Protein AF-A0A818J4E3-F1 (afdb_monomer)

Secondary structure (DSSP, 8-state):
-HHHHHHHHHHHH-----HHHHHHHHHHTT-EEEPPEEEE---HHHHHHHHHHHHHTTT--GGG----------SS--PPPEEES-GGG-EEEE-TT------

Structure (mmCIF, N/CA/C/O backbone):
data_AF-A0A818J4E3-F1
#
_entry.id   AF-A0A818J4E3-F1
#
loop_
_atom_site.group_PDB
_atom_site.id
_atom_site.type_symbol
_atom_site.label_atom_id
_atom_site.label_alt_id
_atom_site.label_comp_id
_atom_site.label_asym_id
_atom_site.label_entity_id
_atom_site.label_seq_id
_atom_site.pdbx_PDB_ins_code
_atom_site.Cartn_x
_atom_site.Cartn_y
_atom_site.Cartn_z
_atom_site.occupancy
_atom_site.B_iso_or_equiv
_atom_site.auth_seq_id
_atom_site.auth_comp_id
_atom_site.auth_asym_id
_atom_site.auth_atom_id
_atom_site.pdbx_PDB_model_num
ATOM 1 N N . MET A 1 1 ? -11.595 4.994 16.773 1.00 73.06 1 MET A N 1
ATOM 2 C CA . MET A 1 1 ? -12.644 5.181 15.743 1.00 73.06 1 MET A CA 1
ATOM 3 C C . MET A 1 1 ? -14.072 4.817 16.176 1.00 73.06 1 MET A C 1
ATOM 5 O O . MET A 1 1 ? -14.871 5.726 16.308 1.00 73.06 1 MET A O 1
ATOM 9 N N . THR A 1 2 ? -14.473 3.558 16.424 1.00 82.44 2 THR A N 1
ATOM 10 C CA . THR A 1 2 ? -15.863 3.289 16.903 1.00 82.44 2 THR A CA 1
ATOM 11 C C . THR A 1 2 ? -16.084 3.638 18.378 1.00 82.44 2 THR A C 1
ATOM 13 O O . THR A 1 2 ? -17.220 3.887 18.761 1.00 82.44 2 THR A O 1
ATOM 16 N N . LYS A 1 3 ? -15.014 3.654 19.192 1.00 83.88 3 LYS A N 1
ATOM 17 C CA . LYS A 1 3 ? -15.030 4.224 20.554 1.00 83.88 3 LYS A CA 1
ATOM 18 C C . LYS A 1 3 ? -15.201 5.744 20.493 1.00 83.88 3 LYS A C 1
ATOM 20 O O . LYS A 1 3 ? -16.212 6.236 20.958 1.00 83.88 3 LYS A O 1
ATOM 25 N N . GLU A 1 4 ? -14.328 6.429 19.754 1.00 85.44 4 GLU A N 1
ATOM 26 C CA . GLU A 1 4 ? -14.470 7.868 19.461 1.00 85.44 4 GLU A CA 1
ATOM 27 C C . GLU A 1 4 ? -15.861 8.249 18.926 1.00 85.44 4 GLU A C 1
ATOM 29 O O . GLU A 1 4 ? -16.408 9.276 19.301 1.00 85.44 4 GLU A O 1
ATOM 34 N N . LEU A 1 5 ? -16.466 7.442 18.045 1.00 86.06 5 LEU A N 1
ATOM 35 C CA . LEU A 1 5 ? -17.814 7.727 17.545 1.00 86.06 5 LEU A CA 1
ATOM 36 C C . LEU A 1 5 ? -18.884 7.571 18.639 1.00 86.06 5 LEU A C 1
ATOM 38 O O . LEU A 1 5 ? -19.831 8.349 18.670 1.00 86.06 5 LEU A O 1
ATOM 42 N N . ALA A 1 6 ? -18.734 6.595 19.536 1.00 87.44 6 ALA A N 1
ATOM 43 C CA . ALA A 1 6 ? -19.604 6.454 20.701 1.00 87.44 6 ALA A CA 1
ATOM 44 C C . ALA A 1 6 ? -19.444 7.634 21.678 1.00 87.44 6 ALA A C 1
ATOM 46 O O . ALA A 1 6 ? -20.442 8.185 22.132 1.00 87.44 6 ALA A O 1
ATOM 47 N N . GLU A 1 7 ? -18.209 8.072 21.928 1.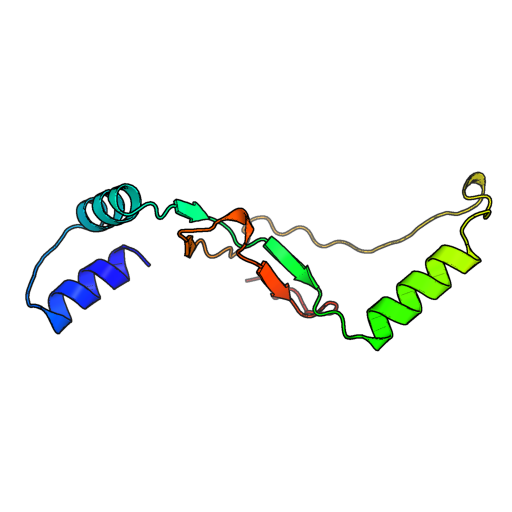00 89.19 7 GLU A N 1
ATOM 48 C CA . GLU A 1 7 ? -17.900 9.252 22.747 1.00 89.19 7 GLU A CA 1
ATOM 49 C C . GLU A 1 7 ? -18.484 10.531 22.135 1.00 89.19 7 GLU A C 1
ATOM 51 O O . GLU A 1 7 ? -19.132 11.307 22.832 1.00 89.19 7 GLU A O 1
ATOM 56 N N . LYS A 1 8 ? 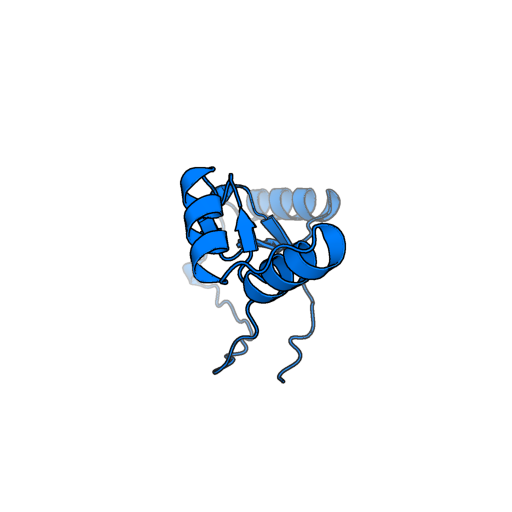-18.360 10.720 20.815 1.00 89.50 8 LYS A N 1
ATOM 57 C CA . LYS A 1 8 ? -18.985 11.850 20.108 1.00 89.50 8 LYS A CA 1
ATOM 58 C C . LYS A 1 8 ? -20.508 11.840 20.219 1.00 89.50 8 LYS A C 1
ATOM 60 O O . LYS A 1 8 ? -21.111 12.898 20.372 1.00 89.50 8 LYS A O 1
ATOM 65 N N . LEU A 1 9 ? -21.143 10.668 20.153 1.00 89.12 9 LEU A N 1
ATOM 66 C CA . LEU A 1 9 ? -22.594 10.542 20.335 1.00 89.12 9 LEU A CA 1
ATOM 67 C C . LEU A 1 9 ? -23.028 10.888 21.764 1.00 89.12 9 LEU A C 1
ATOM 69 O O . LEU A 1 9 ? -24.086 11.493 21.941 1.00 89.12 9 LEU A O 1
ATOM 73 N N . LEU A 1 10 ? -22.205 10.559 22.760 1.00 89.38 10 LEU A N 1
ATOM 74 C CA . LEU A 1 10 ? -22.430 10.970 24.140 1.00 89.38 10 LEU A CA 1
ATOM 75 C C . LEU A 1 10 ? -22.287 12.490 24.294 1.00 89.38 10 LEU A C 1
ATOM 77 O O . LEU A 1 10 ? -23.193 13.124 24.817 1.00 89.38 10 LEU A O 1
ATOM 81 N N . GLN A 1 11 ? -21.207 13.080 23.778 1.00 89.69 11 GLN A N 1
ATOM 82 C CA . GLN A 1 11 ? -20.949 14.521 23.892 1.00 89.69 11 GLN A CA 1
ATOM 83 C C . GLN A 1 11 ? -21.985 15.379 23.155 1.00 89.69 11 GLN A C 1
ATOM 85 O O . GLN A 1 11 ? -22.431 16.389 23.682 1.00 89.69 11 GLN A O 1
ATOM 90 N N . GLN A 1 12 ? -22.382 14.993 21.939 1.00 91.56 12 GLN A N 1
ATOM 91 C CA . GLN A 1 12 ? -23.264 15.818 21.103 1.00 91.56 12 GLN A CA 1
ATOM 92 C C . GLN A 1 12 ? -24.753 15.556 21.322 1.00 91.56 12 GLN A C 1
ATOM 94 O O . GLN A 1 12 ? -25.575 16.420 21.033 1.00 91.56 12 GLN A O 1
ATOM 99 N N . ARG A 1 13 ? -25.128 14.341 21.738 1.00 88.62 13 ARG A N 1
ATOM 100 C CA . ARG A 1 13 ? -26.538 13.928 21.843 1.00 88.62 13 ARG A CA 1
ATOM 101 C C . ARG A 1 13 ? -26.917 13.388 23.220 1.00 88.62 13 ARG A C 1
ATOM 103 O O . ARG A 1 13 ? -28.034 12.901 23.367 1.00 88.62 13 ARG A O 1
ATOM 110 N N . GLY A 1 14 ? -26.002 13.402 24.191 1.00 87.94 14 GLY A N 1
ATOM 111 C CA . GLY A 1 14 ? -26.233 12.892 25.546 1.00 87.94 14 GLY A CA 1
ATOM 112 C C . GLY A 1 14 ? -26.494 11.385 25.617 1.00 87.94 14 GLY A C 1
ATOM 113 O O . GLY A 1 14 ? -26.936 10.885 26.646 1.00 87.94 14 GLY A O 1
ATOM 114 N N . ARG A 1 15 ? -26.273 10.632 24.529 1.00 86.12 15 ARG A N 1
ATOM 115 C CA . ARG A 1 15 ? -26.613 9.204 24.471 1.00 86.12 15 ARG A CA 1
ATOM 116 C C . ARG A 1 15 ? -25.396 8.344 24.743 1.00 86.12 15 ARG A C 1
ATOM 118 O O . ARG A 1 15 ? -24.483 8.270 23.923 1.00 86.12 15 ARG A O 1
ATOM 125 N N . HIS A 1 16 ? -25.446 7.610 25.845 1.00 89.50 16 HIS A N 1
ATOM 126 C CA . HIS A 1 16 ? -24.461 6.584 26.139 1.00 89.50 16 HIS A CA 1
ATOM 127 C C . HIS A 1 16 ? -24.738 5.331 25.297 1.00 89.50 16 HIS A C 1
ATOM 129 O O . HIS A 1 16 ? -25.703 4.602 25.517 1.00 89.50 16 HIS A O 1
ATOM 135 N N . VAL A 1 17 ? -23.895 5.084 24.296 1.00 89.75 17 VAL A N 1
ATOM 136 C CA . VAL A 1 17 ? -23.983 3.911 23.417 1.00 89.75 17 VAL A CA 1
ATOM 137 C C . VAL A 1 17 ? -22.682 3.132 23.448 1.00 89.75 17 VAL A C 1
ATOM 139 O O . VAL A 1 17 ? -21.598 3.696 23.368 1.00 89.75 17 VAL A O 1
ATOM 142 N N . SER A 1 18 ? -22.774 1.804 23.508 1.00 91.44 18 SER A N 1
ATOM 143 C CA . SER A 1 18 ? -21.580 0.965 23.444 1.00 91.44 18 SER A CA 1
ATOM 144 C C . SER A 1 18 ? -20.964 0.976 22.040 1.00 91.44 18 SER A C 1
ATOM 146 O O . SER A 1 18 ? -21.659 1.051 21.018 1.00 91.44 18 SER A O 1
ATOM 148 N N . ARG A 1 19 ? -19.639 0.791 21.976 1.00 89.94 19 ARG A N 1
ATOM 149 C CA . ARG A 1 19 ? -18.889 0.596 20.721 1.00 89.94 19 ARG A CA 1
ATOM 150 C C . ARG A 1 19 ? -19.528 -0.479 19.827 1.00 89.94 19 ARG A C 1
ATOM 152 O O . ARG A 1 19 ? -19.550 -0.339 18.604 1.00 89.94 19 ARG A O 1
ATOM 159 N N . TRP A 1 20 ? -20.044 -1.551 20.430 1.00 92.44 20 TRP A N 1
ATOM 160 C CA . TRP A 1 20 ? -20.669 -2.672 19.726 1.00 92.44 20 TRP A CA 1
ATOM 161 C C . TRP A 1 20 ? -21.990 -2.289 19.063 1.00 92.44 20 TRP A C 1
ATOM 163 O O . TRP A 1 20 ? -22.275 -2.733 17.949 1.00 92.44 20 TRP A O 1
ATOM 173 N N . THR A 1 21 ? -22.789 -1.442 19.713 1.00 92.81 21 THR A N 1
ATOM 174 C CA . THR A 1 21 ? -24.025 -0.906 19.131 1.00 92.81 21 THR A CA 1
ATOM 175 C C . THR A 1 21 ? -23.713 -0.049 17.911 1.00 92.81 21 THR A C 1
ATOM 177 O O . THR A 1 21 ? -24.282 -0.287 16.847 1.00 92.81 21 THR A O 1
ATOM 180 N N . VAL A 1 22 ? -22.729 0.848 18.010 1.00 92.50 22 VAL A N 1
ATOM 181 C CA . VAL A 1 22 ? -22.256 1.655 16.873 1.00 92.50 22 VAL A CA 1
ATOM 182 C C . VAL A 1 22 ? -21.789 0.763 15.717 1.00 92.50 22 VAL A C 1
ATOM 184 O O . VAL A 1 22 ? -22.198 0.952 14.575 1.00 92.50 22 VAL A O 1
ATOM 187 N N . GLN A 1 23 ? -20.992 -0.268 16.005 1.00 92.75 23 GLN A N 1
ATOM 188 C CA . GLN A 1 23 ? -20.500 -1.198 14.988 1.00 92.75 23 GLN A CA 1
ATOM 189 C C . GLN A 1 23 ? -21.619 -1.994 14.297 1.00 92.75 23 GLN A C 1
ATOM 191 O O . GLN A 1 23 ? -21.535 -2.260 13.097 1.00 92.75 23 GLN A O 1
ATOM 196 N N . ARG A 1 24 ? -22.649 -2.420 15.037 1.00 94.19 24 ARG A N 1
ATOM 197 C CA . ARG A 1 24 ? -23.814 -3.110 14.459 1.00 94.19 24 ARG A CA 1
ATOM 198 C C . ARG A 1 24 ? -24.619 -2.178 13.560 1.00 94.19 24 ARG A C 1
ATOM 200 O O . ARG A 1 24 ? -24.957 -2.578 12.451 1.00 94.19 24 ARG A O 1
ATOM 207 N N . GLN A 1 25 ? -24.856 -0.940 13.993 1.00 93.81 25 GLN A N 1
ATOM 208 C CA . GLN A 1 25 ? -25.575 0.040 13.176 1.00 93.81 25 GLN A CA 1
ATOM 209 C C . GLN A 1 25 ? -24.808 0.396 11.901 1.00 93.81 25 GLN A C 1
ATOM 211 O O . GLN A 1 25 ? -25.393 0.391 10.825 1.00 93.81 25 GLN A O 1
ATOM 216 N N . LEU A 1 26 ? -23.489 0.600 11.981 1.00 92.88 26 LEU A N 1
ATOM 217 C CA . LEU A 1 26 ? -22.653 0.825 10.797 1.00 92.88 26 LEU A CA 1
ATOM 218 C C . LEU A 1 26 ? -22.764 -0.332 9.795 1.00 92.88 26 LEU A C 1
ATOM 220 O O . LEU A 1 26 ? -22.963 -0.089 8.608 1.00 92.88 26 LEU A O 1
ATOM 224 N N . ARG A 1 27 ? -22.719 -1.582 10.273 1.00 93.25 27 ARG A N 1
ATOM 225 C CA . ARG A 1 27 ? -22.925 -2.764 9.422 1.00 93.25 27 ARG A CA 1
ATOM 226 C C . ARG A 1 27 ? -24.325 -2.806 8.805 1.00 93.25 27 ARG A C 1
ATOM 228 O O . ARG A 1 27 ? -24.433 -3.060 7.610 1.00 93.25 27 ARG A O 1
ATOM 235 N N . ARG A 1 28 ? -25.376 -2.508 9.578 1.00 94.94 28 ARG A N 1
ATOM 236 C CA . ARG A 1 28 ? -26.763 -2.427 9.080 1.00 94.94 28 ARG A CA 1
ATOM 237 C C . ARG A 1 28 ? -26.925 -1.363 7.991 1.00 94.94 28 ARG A C 1
ATOM 239 O O . ARG A 1 28 ? -27.644 -1.583 7.029 1.00 94.94 28 ARG A O 1
ATOM 246 N N . LEU A 1 29 ? -26.222 -0.239 8.118 1.00 94.44 29 LEU A N 1
ATOM 247 C CA . LEU A 1 29 ? -26.187 0.845 7.130 1.00 94.44 29 LEU A CA 1
ATOM 248 C C . LEU A 1 29 ? -25.279 0.550 5.917 1.00 94.44 29 LEU A C 1
ATOM 250 O O . LEU A 1 29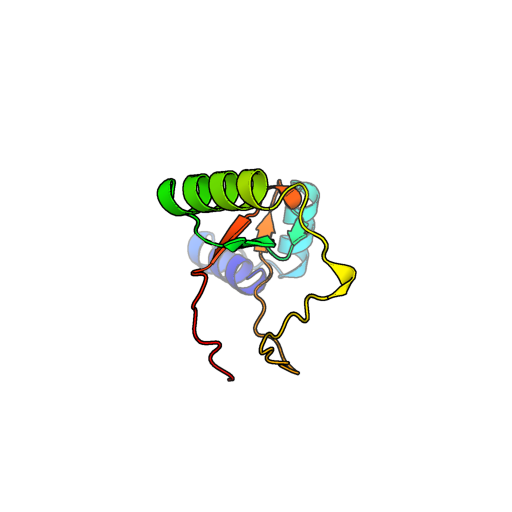 ? -25.071 1.432 5.082 1.00 94.44 29 LEU A O 1
ATOM 254 N N . GLY A 1 30 ? -24.709 -0.657 5.826 1.00 93.69 3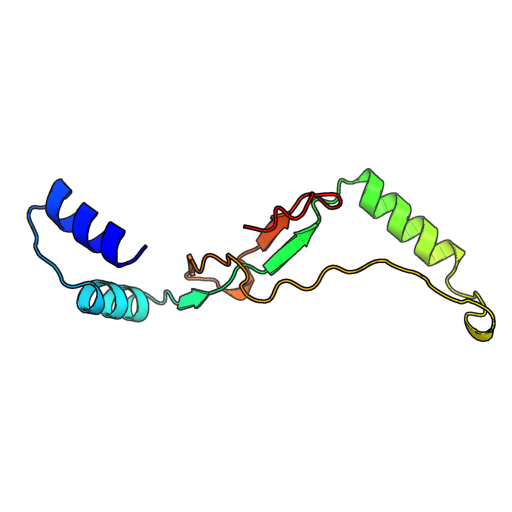0 GLY A N 1
ATOM 255 C CA . GLY A 1 30 ? -23.868 -1.096 4.711 1.00 93.69 30 GLY A CA 1
ATOM 256 C C . GLY A 1 30 ? -22.394 -0.694 4.805 1.00 93.69 30 GLY A C 1
ATOM 257 O O . GLY A 1 30 ? -21.643 -0.920 3.860 1.00 93.69 30 GLY A O 1
ATOM 258 N N . TYR A 1 31 ? -21.940 -0.124 5.925 1.00 92.94 31 TYR A N 1
ATOM 259 C CA . TYR A 1 31 ? -20.520 0.170 6.118 1.00 92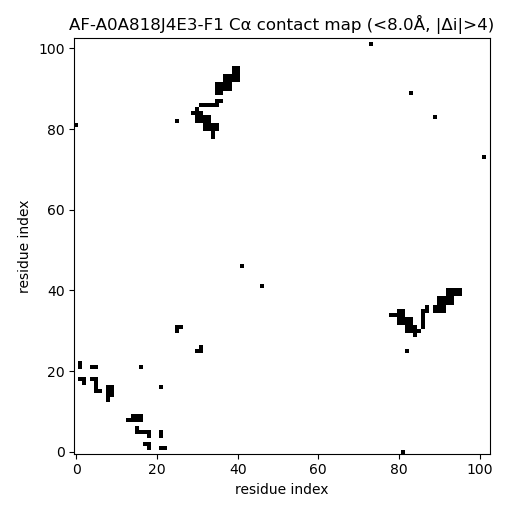.94 31 TYR A CA 1
ATOM 260 C C . TYR A 1 31 ? -19.737 -1.090 6.496 1.00 92.94 31 TYR A C 1
ATOM 262 O O . TYR A 1 31 ? -20.189 -1.934 7.274 1.00 92.94 31 TYR A O 1
ATOM 270 N N . ARG A 1 32 ? -18.495 -1.172 6.020 1.00 91.00 32 ARG A N 1
ATOM 271 C CA . ARG A 1 32 ? -17.522 -2.209 6.383 1.00 91.00 32 ARG A CA 1
ATOM 272 C C . ARG A 1 32 ? -16.234 -1.573 6.887 1.00 91.00 32 ARG A C 1
ATOM 274 O O . ARG A 1 32 ? -15.859 -0.498 6.436 1.00 91.00 32 ARG A O 1
ATOM 281 N N . SER A 1 33 ? -15.561 -2.238 7.826 1.00 89.56 33 SER A N 1
ATOM 282 C CA . SER A 1 33 ? -14.255 -1.796 8.321 1.00 89.56 33 SER A CA 1
ATOM 283 C C . SER A 1 33 ? -13.145 -2.321 7.418 1.00 89.56 33 SER A C 1
ATOM 285 O O . SER A 1 33 ? -12.866 -3.521 7.416 1.00 89.56 33 SER A O 1
ATOM 287 N N . THR A 1 34 ? -12.514 -1.430 6.661 1.00 89.12 34 THR A N 1
ATOM 288 C CA . THR A 1 34 ? -11.561 -1.769 5.603 1.00 89.12 34 THR A CA 1
ATOM 289 C C . THR A 1 34 ? -10.252 -1.010 5.732 1.00 89.12 34 THR A C 1
ATOM 291 O O . THR A 1 34 ? -10.169 0.044 6.365 1.00 89.12 34 THR A O 1
ATOM 294 N N . LEU A 1 35 ? -9.196 -1.603 5.180 1.00 87.75 35 LEU A N 1
ATOM 295 C CA . LEU A 1 35 ? -7.911 -0.942 5.000 1.00 87.75 35 LEU A CA 1
ATOM 296 C C . LEU A 1 35 ? -7.920 -0.287 3.615 1.00 87.75 35 LEU A C 1
ATOM 298 O O . LEU A 1 35 ? -8.065 -1.016 2.635 1.00 87.75 35 LEU A O 1
ATOM 302 N N . PRO A 1 36 ? -7.779 1.046 3.521 1.00 85.75 36 PRO A N 1
ATOM 303 C CA . PRO A 1 36 ? -7.690 1.722 2.234 1.00 85.75 36 PRO A CA 1
ATOM 304 C C . PRO A 1 36 ? -6.500 1.210 1.421 1.00 85.75 36 PRO A C 1
ATOM 306 O O . PRO A 1 36 ? -5.402 1.036 1.965 1.00 85.75 36 PRO A O 1
ATOM 309 N N . GLN A 1 37 ? -6.689 1.033 0.118 1.00 85.06 37 GLN A N 1
ATOM 310 C CA . GLN A 1 37 ? -5.621 0.603 -0.774 1.00 85.06 37 GLN A CA 1
ATOM 311 C C . GLN A 1 37 ? -4.647 1.760 -1.012 1.00 85.06 37 GLN A C 1
ATOM 313 O O . GLN A 1 37 ? -5.035 2.847 -1.439 1.00 85.06 37 GLN A O 1
ATOM 318 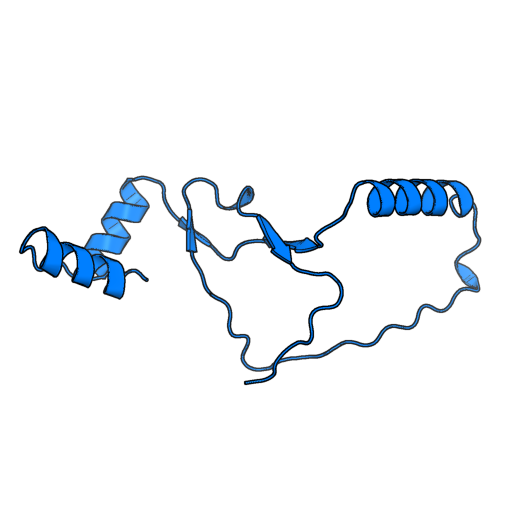N N . GLY A 1 38 ? -3.367 1.537 -0.715 1.00 84.88 38 GLY A N 1
ATOM 319 C CA . GLY A 1 38 ? -2.319 2.523 -0.949 1.00 84.88 38 GLY A CA 1
ATOM 320 C C . GLY A 1 38 ? -1.990 2.642 -2.433 1.00 84.88 38 GLY A C 1
ATOM 321 O O . GLY A 1 38 ? -1.456 1.705 -3.015 1.00 84.88 38 GLY A O 1
ATOM 322 N N . THR A 1 39 ? -2.254 3.798 -3.033 1.00 86.69 39 THR A N 1
ATOM 323 C CA . THR A 1 39 ? -1.895 4.107 -4.423 1.00 86.69 39 THR A CA 1
ATOM 324 C C . THR A 1 39 ? -0.905 5.265 -4.473 1.00 86.69 39 THR A C 1
ATOM 326 O O . THR A 1 39 ? -1.137 6.275 -3.798 1.00 86.69 39 THR A O 1
ATOM 329 N N . PRO A 1 40 ? 0.176 5.177 -5.268 1.00 89.81 40 PRO A N 1
ATOM 330 C CA . PRO A 1 40 ? 1.115 6.278 -5.407 1.00 89.81 40 PRO A CA 1
ATOM 331 C C . PRO A 1 40 ? 0.431 7.510 -6.008 1.00 89.81 40 PRO A C 1
ATOM 333 O O . PRO A 1 40 ? -0.423 7.405 -6.890 1.00 89.81 40 PRO A O 1
ATOM 336 N N . MET A 1 41 ? 0.822 8.694 -5.541 1.00 90.19 41 MET A N 1
ATOM 337 C CA . MET A 1 41 ? 0.388 9.961 -6.131 1.00 90.19 41 MET A CA 1
ATOM 338 C C . MET A 1 41 ? 1.107 10.197 -7.463 1.00 90.19 41 MET A C 1
ATOM 340 O O . MET A 1 41 ? 2.178 10.795 -7.506 1.00 90.19 41 MET A O 1
ATOM 344 N N . LEU A 1 42 ? 0.539 9.692 -8.557 1.00 90.38 42 LEU A N 1
ATOM 345 C CA . LEU A 1 42 ? 1.074 9.922 -9.898 1.00 90.38 42 LEU A CA 1
ATOM 346 C C . LEU A 1 42 ? 0.518 11.227 -10.474 1.00 90.38 42 LEU A C 1
ATOM 348 O O . LEU A 1 42 ? -0.700 11.398 -10.558 1.00 90.38 42 LEU A O 1
ATOM 352 N N . THR A 1 43 ? 1.415 12.122 -10.885 1.00 91.50 43 THR A N 1
ATOM 353 C CA . THR A 1 43 ? 1.089 13.280 -11.725 1.00 91.50 43 THR A CA 1
ATOM 354 C C . THR A 1 43 ? 0.851 12.816 -13.161 1.00 91.50 43 THR A C 1
ATOM 356 O O . THR A 1 43 ? 1.198 11.685 -13.511 1.00 91.50 43 THR A O 1
ATOM 359 N N . GLN A 1 44 ? 0.281 13.676 -14.008 1.00 93.94 44 GLN A N 1
ATOM 360 C CA . GLN A 1 44 ? 0.094 13.339 -15.422 1.00 93.94 44 GLN A CA 1
ATOM 361 C C . GLN A 1 44 ? 1.439 13.035 -16.101 1.00 93.94 44 GLN A C 1
ATOM 363 O O . GLN A 1 44 ? 1.597 11.959 -16.665 1.00 93.94 44 GLN A O 1
ATOM 368 N N . LYS A 1 45 ? 2.459 13.867 -15.849 1.00 94.94 45 LYS A N 1
ATOM 369 C CA . LYS A 1 45 ? 3.838 13.646 -16.313 1.00 94.94 45 LYS A CA 1
ATOM 370 C C . LYS A 1 45 ? 4.388 12.260 -15.944 1.00 94.94 45 LYS A C 1
ATOM 372 O O . LYS A 1 45 ? 5.031 11.619 -16.766 1.00 94.94 45 LYS A O 1
ATOM 377 N N . HIS A 1 46 ? 4.135 11.771 -14.724 1.00 93.94 46 HIS A N 1
ATOM 378 C CA . HIS A 1 46 ? 4.566 10.423 -14.323 1.00 93.94 46 HIS A CA 1
ATOM 379 C C . HIS A 1 46 ? 3.843 9.317 -15.098 1.00 93.94 46 HIS A C 1
ATOM 381 O O . HIS A 1 46 ? 4.435 8.271 -15.352 1.00 93.94 46 HIS A O 1
ATOM 387 N N . LYS A 1 47 ? 2.561 9.510 -15.430 1.00 94.56 47 LYS A N 1
ATOM 388 C CA . LYS A 1 47 ? 1.802 8.541 -16.227 1.00 94.56 47 LYS A CA 1
ATOM 389 C C . LYS A 1 47 ? 2.323 8.504 -17.657 1.00 94.56 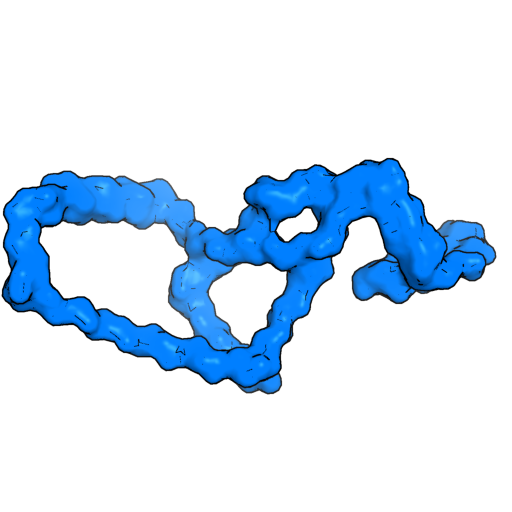47 LYS A C 1
ATOM 391 O O . LYS A 1 47 ? 2.595 7.418 -18.150 1.00 94.56 47 LYS A O 1
ATOM 396 N N . ASP A 1 48 ? 2.535 9.668 -18.260 1.00 97.31 48 ASP A N 1
ATOM 397 C CA . ASP A 1 48 ? 3.023 9.772 -19.634 1.00 97.31 48 ASP A CA 1
ATOM 398 C C . ASP A 1 48 ? 4.416 9.142 -19.751 1.00 97.31 48 ASP A C 1
ATOM 400 O O . ASP A 1 48 ? 4.635 8.283 -20.599 1.00 97.31 48 ASP A O 1
ATOM 404 N N . ALA A 1 49 ? 5.324 9.453 -18.818 1.00 96.75 49 ALA A N 1
ATOM 405 C CA . ALA A 1 49 ? 6.652 8.841 -18.767 1.00 96.75 49 ALA A CA 1
ATOM 406 C C . ALA A 1 49 ? 6.598 7.309 -18.630 1.00 96.75 49 ALA A C 1
ATOM 408 O O . ALA A 1 49 ? 7.384 6.608 -19.259 1.00 96.75 49 ALA A O 1
ATOM 409 N N . ARG A 1 50 ? 5.656 6.776 -17.839 1.00 95.88 50 ARG A N 1
ATOM 410 C CA . ARG A 1 50 ? 5.456 5.324 -17.704 1.00 95.88 50 ARG A CA 1
ATOM 411 C C . ARG A 1 50 ? 4.954 4.682 -18.991 1.00 95.88 50 ARG A C 1
ATOM 413 O O . ARG A 1 50 ? 5.437 3.611 -19.333 1.00 95.88 50 ARG A O 1
ATOM 420 N N . VAL A 1 51 ? 4.010 5.318 -19.685 1.00 97.31 51 VAL A N 1
ATOM 421 C CA . VAL A 1 51 ? 3.495 4.821 -20.969 1.00 97.31 51 VAL A CA 1
ATOM 422 C C . VAL A 1 51 ? 4.602 4.828 -22.017 1.00 97.31 51 VAL A C 1
ATOM 424 O O . VAL A 1 51 ? 4.826 3.812 -22.660 1.00 97.31 51 VAL A O 1
ATOM 427 N N . GLN A 1 52 ? 5.349 5.928 -22.134 1.00 97.88 52 GLN A N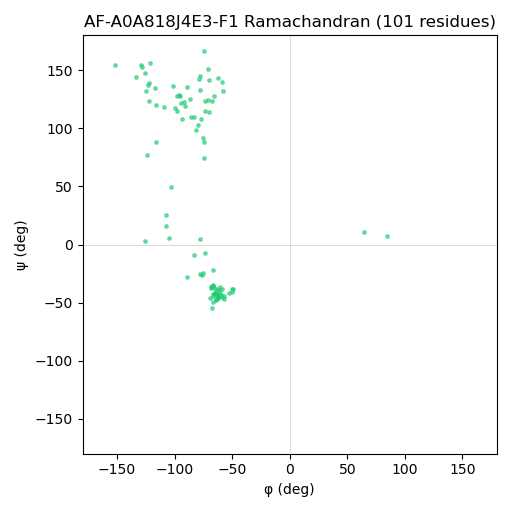 1
ATOM 428 C CA . GLN A 1 52 ? 6.471 6.023 -23.070 1.00 97.88 52 GLN A CA 1
ATOM 429 C C . GLN A 1 52 ? 7.560 4.987 -22.772 1.00 97.88 52 GLN A C 1
ATOM 431 O O . GLN A 1 52 ? 8.067 4.346 -23.686 1.00 97.88 52 GLN A O 1
ATOM 436 N N . TRP A 1 53 ? 7.889 4.773 -21.494 1.00 97.31 53 TRP A N 1
ATOM 437 C CA . TRP A 1 53 ? 8.844 3.739 -21.102 1.00 97.31 53 TRP A CA 1
ATOM 438 C C . TRP A 1 53 ? 8.348 2.336 -21.476 1.00 97.31 53 TRP A C 1
ATOM 440 O O . TRP A 1 53 ? 9.114 1.571 -22.053 1.00 97.31 53 TRP A O 1
ATOM 450 N N . ALA A 1 54 ? 7.075 2.025 -21.212 1.00 97.38 54 ALA A N 1
ATOM 451 C CA . ALA A 1 54 ? 6.487 0.723 -21.526 1.00 97.38 54 ALA A CA 1
ATOM 452 C C . ALA A 1 54 ? 6.437 0.447 -23.034 1.00 97.38 54 ALA A C 1
ATOM 454 O O . ALA A 1 54 ? 6.770 -0.653 -23.450 1.00 97.38 54 ALA A O 1
ATOM 455 N N . LEU A 1 55 ? 6.077 1.449 -23.843 1.00 97.44 55 LEU A N 1
ATOM 456 C CA . LEU A 1 55 ? 6.097 1.332 -25.303 1.00 97.44 55 LEU A CA 1
ATOM 457 C C . LEU A 1 55 ? 7.519 1.113 -25.830 1.00 97.44 55 LEU A C 1
ATOM 459 O O . LEU A 1 55 ? 7.724 0.316 -26.734 1.00 97.44 55 LEU A O 1
ATOM 463 N N . LYS A 1 56 ? 8.508 1.804 -25.251 1.00 97.44 56 LYS A N 1
ATOM 464 C CA . LYS A 1 56 ? 9.905 1.699 -25.682 1.00 97.44 56 LYS A CA 1
ATOM 465 C C . LYS A 1 56 ? 10.529 0.328 -25.391 1.00 97.44 56 LYS A C 1
ATOM 467 O O . LYS A 1 56 ? 11.345 -0.113 -26.184 1.00 97.44 56 LYS A O 1
ATOM 472 N N . HIS A 1 57 ? 10.173 -0.303 -24.272 1.00 95.62 57 HIS A N 1
ATOM 473 C CA . HIS A 1 57 ? 10.767 -1.570 -23.815 1.00 95.62 57 HIS A CA 1
ATOM 474 C C . HIS A 1 57 ? 9.784 -2.743 -23.991 1.00 95.62 57 HIS A C 1
ATOM 476 O O . HIS A 1 57 ? 9.823 -3.711 -23.234 1.00 95.62 57 HIS A O 1
ATOM 482 N N . GLN A 1 58 ? 8.838 -2.637 -24.933 1.00 95.81 58 GLN A N 1
ATO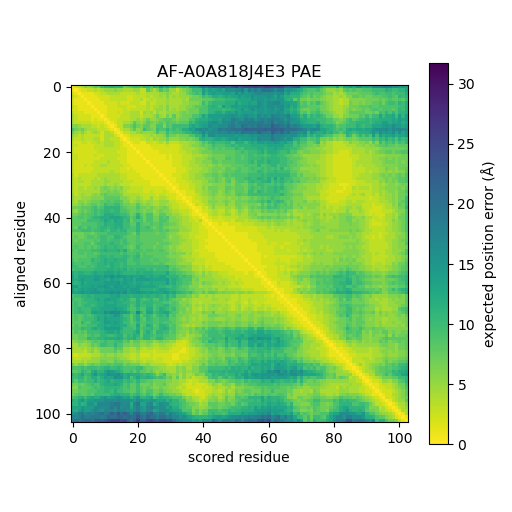M 483 C CA . GLN A 1 58 ? 7.816 -3.665 -25.153 1.00 95.81 58 GLN A CA 1
ATOM 484 C C . GLN A 1 58 ? 8.426 -4.983 -25.656 1.00 95.81 58 GLN A C 1
ATOM 486 O O . GLN A 1 58 ? 7.982 -6.050 -25.234 1.00 95.81 58 GLN A O 1
ATOM 491 N N . ASP A 1 59 ? 9.454 -4.890 -26.502 1.00 95.88 59 ASP A N 1
ATOM 492 C CA . ASP A 1 59 ? 10.105 -6.026 -27.167 1.00 95.88 59 ASP A CA 1
ATOM 493 C C . ASP A 1 59 ? 11.502 -6.332 -26.590 1.00 95.88 59 ASP A C 1
ATOM 495 O O . ASP A 1 59 ? 12.307 -7.027 -27.209 1.00 95.88 59 ASP A O 1
ATOM 499 N N . ASP A 1 60 ? 11.808 -5.799 -25.405 1.00 94.81 60 ASP A N 1
ATOM 500 C CA . ASP A 1 60 ? 13.098 -6.007 -24.753 1.00 94.81 60 ASP A CA 1
ATOM 501 C C . ASP A 1 60 ? 13.265 -7.454 -24.264 1.00 94.81 60 ASP A C 1
ATOM 503 O O . ASP A 1 60 ? 12.347 -8.075 -23.718 1.00 94.81 60 ASP A O 1
ATOM 507 N N . ASP A 1 61 ? 14.484 -7.981 -24.406 1.00 94.19 61 ASP A N 1
ATOM 508 C CA . ASP A 1 61 ? 14.856 -9.288 -23.869 1.00 94.19 61 ASP A CA 1
ATOM 509 C C . ASP A 1 61 ? 15.215 -9.189 -22.379 1.00 94.19 61 ASP A C 1
ATOM 511 O O . ASP A 1 61 ? 16.338 -8.857 -21.988 1.00 94.19 61 ASP A O 1
ATOM 515 N N . TRP A 1 62 ? 14.247 -9.534 -21.533 1.00 95.31 62 TRP A N 1
ATOM 516 C CA . TRP A 1 62 ? 14.394 -9.518 -20.079 1.00 95.31 62 TRP A CA 1
ATOM 517 C C . TRP A 1 62 ? 15.259 -10.661 -19.522 1.00 95.31 62 TRP A C 1
ATOM 519 O O . TRP A 1 62 ? 15.563 -10.653 -18.329 1.00 95.31 62 TRP A O 1
ATOM 529 N N . THR A 1 63 ? 15.685 -11.639 -20.335 1.00 95.44 63 THR A N 1
ATOM 530 C CA . THR A 1 63 ? 16.449 -12.810 -19.849 1.00 95.44 63 THR A CA 1
ATOM 531 C C . THR A 1 63 ? 17.836 -12.451 -19.318 1.00 95.44 63 THR A C 1
ATOM 533 O O . THR A 1 63 ? 18.399 -13.184 -18.506 1.00 95.44 63 THR A O 1
ATOM 536 N N . ARG A 1 64 ? 18.381 -11.303 -19.738 1.00 93.19 64 ARG A N 1
ATOM 537 C CA . ARG A 1 64 ? 19.687 -10.782 -19.301 1.00 93.19 64 ARG A CA 1
ATOM 538 C C . ARG A 1 64 ? 19.573 -9.620 -18.315 1.00 93.19 64 ARG A C 1
ATOM 540 O O . ARG A 1 64 ? 20.584 -9.014 -17.962 1.00 93.19 64 ARG A O 1
ATOM 547 N N . THR A 1 65 ? 18.363 -9.286 -17.875 1.00 94.62 65 THR A N 1
ATOM 548 C CA . THR A 1 65 ? 18.117 -8.157 -16.977 1.00 94.62 65 THR A CA 1
ATOM 549 C C . THR A 1 65 ? 18.012 -8.624 -15.531 1.00 94.62 65 THR A C 1
ATOM 551 O O . THR A 1 65 ? 17.200 -9.482 -15.196 1.00 94.62 65 THR A O 1
ATOM 554 N N . VAL A 1 66 ? 18.793 -8.004 -14.644 1.00 95.94 66 VAL A N 1
ATOM 555 C CA . VAL A 1 66 ? 18.679 -8.199 -13.193 1.00 95.94 66 VAL A CA 1
ATOM 556 C C . VAL A 1 66 ? 18.101 -6.933 -12.573 1.00 95.94 66 VAL A C 1
ATOM 558 O O . VAL A 1 66 ? 18.702 -5.864 -12.651 1.00 95.94 66 VAL A O 1
ATOM 561 N N . PHE A 1 67 ? 16.933 -7.057 -11.947 1.00 94.62 67 PHE A N 1
ATOM 562 C CA . PHE A 1 67 ? 16.313 -5.970 -11.196 1.00 94.62 67 PHE A CA 1
ATOM 563 C C . PHE A 1 67 ? 16.789 -5.986 -9.745 1.00 94.62 67 PHE A C 1
ATOM 565 O O . PHE A 1 67 ? 16.795 -7.032 -9.097 1.00 94.62 67 PHE A O 1
ATOM 572 N N . THR A 1 68 ? 17.132 -4.814 -9.222 1.00 96.50 68 THR A N 1
ATOM 573 C CA . THR A 1 68 ? 17.484 -4.613 -7.816 1.00 96.50 68 THR A CA 1
ATOM 574 C C . THR A 1 68 ? 16.549 -3.574 -7.203 1.00 96.50 68 THR A C 1
ATOM 576 O O . THR A 1 68 ? 16.179 -2.593 -7.848 1.00 96.50 68 THR A O 1
ATOM 579 N N . ASP A 1 69 ? 16.113 -3.812 -5.967 1.00 92.44 69 ASP A N 1
ATOM 580 C CA . ASP A 1 69 ? 15.311 -2.869 -5.185 1.00 92.44 69 ASP A CA 1
ATOM 581 C C . ASP A 1 69 ? 15.569 -3.101 -3.695 1.00 92.44 69 ASP A C 1
ATOM 583 O O . ASP A 1 69 ? 15.906 -4.209 -3.268 1.00 92.44 69 ASP A O 1
ATOM 587 N N . GLU A 1 70 ? 15.374 -2.060 -2.898 1.00 91.81 70 GLU A N 1
ATOM 588 C CA . GLU A 1 70 ? 15.460 -2.132 -1.447 1.00 91.81 70 GLU A CA 1
ATOM 589 C C . GLU A 1 70 ? 14.057 -2.192 -0.844 1.00 91.81 70 GLU A C 1
ATOM 591 O O . GLU A 1 70 ? 13.151 -1.434 -1.198 1.00 91.81 70 GLU A O 1
ATOM 596 N N . THR A 1 71 ? 13.863 -3.072 0.138 1.00 85.50 71 THR A N 1
ATOM 597 C CA . THR A 1 71 ? 12.596 -3.156 0.865 1.00 85.50 71 THR A CA 1
ATOM 598 C C . THR A 1 71 ? 12.805 -3.096 2.368 1.00 85.50 71 THR A C 1
ATOM 600 O O . THR A 1 71 ? 13.835 -3.480 2.908 1.00 85.50 71 THR A O 1
ATOM 603 N N . CYS A 1 72 ? 11.777 -2.612 3.059 1.00 83.81 72 CYS A N 1
ATOM 604 C CA . CYS A 1 72 ? 11.756 -2.493 4.511 1.00 83.81 72 CYS A CA 1
ATOM 605 C C . CYS A 1 72 ? 10.560 -3.272 5.059 1.00 83.81 72 CYS A C 1
ATOM 607 O O . CYS A 1 72 ? 9.403 -2.996 4.693 1.00 83.81 72 CYS A O 1
ATOM 609 N N . TYR A 1 73 ? 10.861 -4.217 5.952 1.00 81.81 73 TYR A N 1
ATOM 610 C CA . TYR A 1 73 ? 9.901 -5.024 6.694 1.00 81.81 73 TYR A CA 1
ATOM 611 C C . TYR A 1 73 ? 9.642 -4.400 8.066 1.00 81.81 73 TYR A C 1
ATOM 613 O O . TYR A 1 73 ? 10.563 -4.128 8.826 1.00 81.81 73 TYR A O 1
ATOM 621 N N . GLN A 1 74 ? 8.367 -4.185 8.388 1.00 83.19 74 GLN A N 1
ATOM 622 C CA . GLN A 1 74 ? 7.934 -3.686 9.692 1.00 83.19 74 GLN A CA 1
ATOM 623 C C . GLN A 1 74 ? 7.083 -4.763 10.364 1.00 83.19 74 GLN A C 1
ATOM 625 O O . GLN A 1 74 ? 6.046 -5.140 9.809 1.00 83.19 74 GLN A O 1
ATOM 630 N N . LEU A 1 75 ? 7.519 -5.226 11.541 1.00 83.44 75 LEU A N 1
ATOM 631 C CA . LEU A 1 75 ? 6.836 -6.249 12.347 1.00 83.44 75 LEU A CA 1
ATOM 632 C C . LEU A 1 75 ? 5.447 -5.774 12.797 1.00 83.44 75 LEU A C 1
ATOM 634 O O . LEU A 1 75 ? 4.454 -6.473 12.610 1.00 83.44 75 LEU A O 1
ATOM 638 N N . PHE A 1 76 ? 5.354 -4.538 13.296 1.00 82.56 76 PHE A N 1
ATOM 639 C CA . PHE A 1 76 ? 4.103 -3.949 13.777 1.00 82.56 76 PHE A CA 1
ATOM 640 C C . PHE A 1 76 ? 3.709 -2.746 12.927 1.00 82.56 76 PHE A C 1
ATOM 642 O O . PHE A 1 76 ? 4.081 -1.608 13.198 1.00 82.56 76 PHE A O 1
ATOM 649 N N . ARG A 1 77 ? 2.964 -2.989 11.845 1.00 76.75 77 ARG A N 1
ATOM 650 C CA . ARG A 1 77 ? 2.517 -1.906 10.960 1.00 76.75 77 ARG A CA 1
ATOM 651 C C . ARG A 1 77 ? 1.450 -1.057 11.647 1.00 76.75 77 ARG A C 1
ATOM 653 O O . ARG A 1 77 ? 0.373 -1.552 11.974 1.00 76.75 77 ARG A O 1
ATOM 660 N N . ASN A 1 78 ? 1.688 0.249 11.737 1.00 77.12 78 ASN A N 1
ATOM 661 C CA . ASN A 1 78 ? 0.674 1.209 12.169 1.00 77.12 78 ASN A CA 1
ATOM 662 C C . ASN A 1 78 ? -0.369 1.452 11.053 1.00 77.12 78 ASN A C 1
ATOM 664 O O . ASN A 1 78 ? -0.338 2.451 10.327 1.00 77.12 78 ASN A O 1
ATOM 668 N N . THR A 1 79 ? -1.266 0.482 10.844 1.00 81.50 79 THR A N 1
ATOM 669 C CA . THR A 1 79 ? -2.362 0.586 9.869 1.00 81.50 79 THR A CA 1
ATOM 670 C C . THR A 1 79 ? -3.658 1.034 10.526 1.00 81.50 79 THR A C 1
ATOM 672 O O . THR A 1 79 ? -4.146 0.401 11.460 1.00 81.50 79 THR A O 1
ATOM 675 N N . ILE A 1 80 ? -4.278 2.072 9.967 1.00 82.62 80 ILE A N 1
ATOM 676 C CA . ILE A 1 80 ? -5.574 2.575 10.426 1.00 82.62 80 ILE A CA 1
ATOM 677 C C . ILE A 1 80 ? -6.672 2.034 9.510 1.00 82.62 80 ILE A C 1
ATOM 679 O O . ILE A 1 80 ? -6.709 2.352 8.319 1.00 82.62 80 ILE A O 1
ATOM 683 N N . ARG A 1 81 ? -7.587 1.241 10.078 1.00 86.25 81 ARG A N 1
ATOM 684 C CA . ARG A 1 81 ? -8.825 0.809 9.411 1.00 86.25 81 ARG A CA 1
ATOM 685 C C . ARG A 1 81 ? -9.867 1.922 9.444 1.00 86.25 81 ARG A C 1
ATOM 687 O O . ARG A 1 81 ? -10.011 2.605 10.456 1.00 86.25 81 ARG A O 1
ATOM 694 N N . ARG A 1 82 ? -10.631 2.063 8.362 1.00 87.06 82 ARG A N 1
ATOM 695 C CA . ARG A 1 82 ? -11.720 3.040 8.218 1.00 87.06 82 ARG A CA 1
ATOM 696 C C . ARG A 1 82 ? -13.037 2.330 7.931 1.00 87.06 82 ARG A C 1
ATOM 698 O O . ARG A 1 82 ? -13.039 1.185 7.495 1.00 87.06 82 ARG A O 1
ATOM 705 N N . TRP A 1 83 ? -14.154 2.973 8.256 1.00 88.94 83 TRP A N 1
ATOM 706 C CA . TRP A 1 83 ? -15.483 2.458 7.924 1.00 88.94 83 TRP A CA 1
ATOM 707 C C . TRP A 1 83 ? -15.952 3.067 6.610 1.00 88.94 83 TRP A C 1
ATOM 709 O O . TRP A 1 83 ? -16.076 4.285 6.526 1.00 88.94 83 TRP A O 1
ATOM 719 N N . SER A 1 84 ? -16.258 2.223 5.626 1.00 88.94 84 SER A N 1
ATOM 720 C CA . SER A 1 84 ? -16.643 2.649 4.281 1.00 88.94 84 SER A CA 1
ATOM 721 C C . SER A 1 84 ? -17.868 1.928 3.755 1.00 88.94 84 SER A C 1
ATOM 723 O O . SER A 1 84 ? -18.012 0.725 3.973 1.00 88.94 84 SER A O 1
ATOM 725 N N . LYS A 1 85 ? -18.705 2.639 2.993 1.00 90.12 85 LYS A N 1
ATOM 726 C CA . LYS A 1 85 ? -19.749 2.022 2.157 1.00 90.12 85 LYS A CA 1
ATOM 727 C C . LYS A 1 85 ? -19.189 1.439 0.859 1.00 90.12 85 LYS A C 1
ATOM 729 O O . LYS A 1 85 ? -19.762 0.492 0.335 1.00 90.12 85 LYS A O 1
ATOM 734 N N . ASN A 1 86 ? -18.059 1.956 0.366 1.00 87.25 86 ASN A N 1
ATOM 735 C CA . ASN A 1 86 ? -17.380 1.431 -0.817 1.00 87.25 86 ASN A CA 1
ATOM 736 C C . ASN A 1 86 ? -15.921 1.058 -0.498 1.00 87.25 86 ASN A C 1
ATOM 738 O O . ASN A 1 86 ? -14.998 1.781 -0.870 1.00 87.25 86 ASN A O 1
ATOM 742 N N . PRO A 1 87 ? -15.698 -0.092 0.161 1.00 78.19 87 PRO A N 1
ATOM 743 C CA . PRO A 1 87 ? -14.366 -0.575 0.517 1.00 78.19 87 PRO A CA 1
ATOM 744 C C . PRO A 1 87 ? -13.348 -0.603 -0.620 1.00 78.19 87 PRO A C 1
ATOM 746 O O . PRO A 1 87 ? -12.177 -0.317 -0.403 1.00 78.19 87 PRO A O 1
ATOM 749 N N . LYS A 1 88 ? -13.794 -0.975 -1.825 1.00 75.31 88 LYS A N 1
ATOM 750 C CA . LYS A 1 88 ? -12.931 -1.126 -3.003 1.00 75.31 88 LYS A CA 1
ATOM 751 C C . LYS A 1 88 ? -12.546 0.226 -3.608 1.00 75.31 88 LYS A C 1
ATOM 753 O O . LYS A 1 88 ? -11.500 0.335 -4.232 1.00 75.31 88 LYS A O 1
ATOM 758 N N . GLY A 1 89 ? -13.381 1.246 -3.412 1.00 75.44 89 GLY A N 1
ATOM 759 C CA . GLY A 1 89 ? -13.121 2.612 -3.864 1.00 75.44 89 GLY A CA 1
ATOM 760 C C . GLY A 1 89 ? -12.248 3.431 -2.912 1.00 75.44 89 GLY A C 1
ATOM 761 O O . GLY A 1 89 ? -11.844 4.536 -3.269 1.00 75.44 89 GLY A O 1
ATOM 762 N N . GLU A 1 90 ? -11.945 2.934 -1.707 1.00 76.94 90 GLU A N 1
ATOM 763 C CA . GLU A 1 90 ? -11.103 3.668 -0.762 1.00 76.94 90 GLU A CA 1
ATOM 764 C C . GLU A 1 90 ? -9.632 3.623 -1.163 1.00 76.94 90 GLU A C 1
ATOM 766 O O . GLU A 1 90 ? -8.861 2.754 -0.750 1.00 76.94 90 GLU A O 1
ATOM 771 N N . LEU A 1 91 ? -9.234 4.626 -1.938 1.00 81.75 91 LEU A N 1
ATOM 772 C CA . LEU A 1 91 ? -7.848 4.850 -2.308 1.00 81.75 91 LEU A CA 1
ATOM 773 C C . LEU A 1 91 ? -7.186 5.800 -1.313 1.00 81.75 91 LEU A C 1
ATOM 775 O O . LEU A 1 91 ? -7.598 6.947 -1.126 1.00 81.75 91 LEU A O 1
ATOM 779 N N . LYS A 1 92 ? -6.100 5.338 -0.697 1.00 84.50 92 LYS A N 1
ATOM 780 C CA . LYS A 1 92 ? -5.174 6.195 0.035 1.00 84.50 92 LYS A CA 1
ATOM 781 C C . LYS A 1 92 ? -4.069 6.594 -0.923 1.00 84.50 92 LYS A C 1
ATOM 783 O O . LYS A 1 92 ? -3.208 5.793 -1.267 1.00 84.50 92 LYS A O 1
ATOM 788 N N . ARG A 1 93 ? -4.084 7.854 -1.335 1.00 86.06 93 ARG A N 1
ATOM 789 C CA . ARG A 1 93 ? -2.996 8.467 -2.091 1.00 86.06 93 ARG A CA 1
ATOM 790 C C . ARG A 1 93 ? -1.765 8.591 -1.187 1.00 86.06 93 ARG A C 1
ATOM 792 O O . ARG A 1 93 ? -1.855 9.154 -0.099 1.00 86.06 93 ARG A O 1
ATOM 799 N N . ILE A 1 94 ? -0.640 8.016 -1.602 1.00 85.06 94 ILE A N 1
ATOM 800 C CA . ILE A 1 94 ? 0.602 7.953 -0.821 1.00 85.06 94 ILE A CA 1
ATOM 801 C C . ILE A 1 94 ? 1.742 8.558 -1.656 1.00 85.06 94 ILE A C 1
ATOM 803 O O . ILE A 1 94 ? 1.884 8.188 -2.824 1.00 85.06 94 ILE A O 1
ATOM 807 N N . PRO A 1 95 ? 2.566 9.467 -1.103 1.00 85.94 95 PRO A N 1
ATOM 808 C CA . PRO A 1 95 ? 3.774 9.926 -1.784 1.00 85.94 95 PRO A CA 1
ATOM 809 C C . PRO A 1 95 ? 4.695 8.741 -2.095 1.00 85.94 95 PRO A C 1
ATOM 811 O O . PRO A 1 95 ? 4.926 7.901 -1.224 1.00 85.94 95 PRO A O 1
ATOM 814 N N . LYS A 1 96 ? 5.199 8.650 -3.332 1.00 78.50 96 LYS A N 1
ATOM 815 C CA . LYS A 1 96 ? 6.003 7.501 -3.787 1.00 78.50 96 LYS A CA 1
ATOM 816 C C . LYS A 1 96 ? 7.267 7.318 -2.935 1.00 78.50 96 LYS A C 1
ATOM 818 O O . LYS A 1 96 ? 7.519 6.203 -2.493 1.00 78.50 96 LYS A O 1
ATOM 823 N N . ASN A 1 97 ? 7.961 8.415 -2.630 1.00 79.06 97 ASN A N 1
ATOM 824 C CA . ASN A 1 97 ? 9.211 8.434 -1.863 1.00 79.06 97 ASN A CA 1
ATOM 825 C C . ASN A 1 97 ? 8.971 8.887 -0.417 1.00 79.06 97 ASN A C 1
ATOM 827 O O . ASN A 1 97 ? 9.616 9.808 0.075 1.00 79.06 97 ASN A O 1
ATOM 831 N N . ARG A 1 98 ? 7.982 8.299 0.266 1.00 78.44 98 ARG A N 1
ATOM 832 C CA . ARG A 1 98 ? 7.789 8.581 1.694 1.00 78.44 98 ARG A CA 1
ATOM 833 C C . ARG A 1 98 ? 8.814 7.813 2.523 1.00 78.44 98 ARG A C 1
ATOM 835 O O . ARG A 1 98 ? 8.933 6.596 2.378 1.00 78.44 98 ARG A O 1
ATOM 842 N N . GLN A 1 99 ? 9.457 8.492 3.464 1.00 74.94 99 GLN A N 1
ATOM 843 C CA . GLN A 1 99 ? 10.228 7.809 4.494 1.00 74.94 99 GLN A CA 1
ATOM 844 C C . GLN A 1 99 ? 9.262 7.008 5.376 1.00 74.94 99 GLN A C 1
ATOM 846 O O . GLN A 1 99 ? 8.224 7.510 5.831 1.00 74.94 99 GLN A O 1
ATOM 851 N N . LYS A 1 100 ? 9.543 5.716 5.558 1.00 69.00 100 LYS A N 1
ATOM 852 C CA . LYS A 1 100 ? 8.797 4.891 6.508 1.00 69.00 100 LYS A CA 1
ATOM 853 C C . LYS A 1 100 ? 9.360 5.193 7.894 1.00 69.00 100 LYS A C 1
ATOM 855 O O . LYS A 1 100 ? 10.440 4.729 8.225 1.00 69.00 100 LYS A O 1
ATOM 860 N N . ILE A 1 101 ? 8.639 5.990 8.678 1.00 68.44 101 ILE A N 1
ATOM 861 C CA . ILE A 1 101 ? 8.971 6.189 10.091 1.00 68.44 101 ILE A CA 1
ATOM 862 C C . ILE A 1 101 ? 8.661 4.873 10.807 1.00 68.44 101 ILE A C 1
ATOM 864 O O . ILE A 1 101 ? 7.506 4.435 10.830 1.00 68.44 101 ILE A O 1
ATOM 868 N N . MET A 1 102 ? 9.704 4.227 11.316 1.00 61.38 102 MET A N 1
ATOM 869 C CA . MET A 1 102 ? 9.592 3.064 12.187 1.00 61.38 102 MET A CA 1
ATOM 870 C C . MET A 1 102 ? 9.349 3.603 13.597 1.00 61.38 102 MET A C 1
ATOM 872 O O . MET A 1 102 ? 10.216 4.265 14.156 1.00 61.38 102 MET A O 1
ATOM 876 N N . VAL A 1 103 ? 8.134 3.400 14.102 1.00 60.06 103 VAL A N 1
ATOM 877 C CA . VAL A 1 103 ? 7.749 3.652 15.498 1.00 60.06 103 VAL A CA 1
ATOM 878 C C . VAL A 1 103 ? 7.468 2.305 16.131 1.00 60.06 103 VAL A C 1
ATOM 880 O O . VAL A 1 103 ? 6.863 1.469 15.409 1.00 60.06 103 VAL A O 1
#

Mean predicted aligned error: 7.26 Å

pLDDT: mean 88.02, std 7.67, range [60.06, 97.88]

Radius of gyration: 21.43 Å; Cα contacts (8 Å, |Δi|>4): 80; chains: 1; bounding box: 46×29×53 Å

Foldseek 3Di:
DLVVVQVVCCVPPVDRDDSVRSVVVLVVVQKDWAFAAEDEPDDPVNVVVVVVVCVVCVPPDCPPDDDDDDDDDAPDDPTDIDIDNDRPPRYDHDHPPDDDDHD

Solvent-accessible surface area (backbone atoms only — not comparable to full-atom values): 6611 Å² total; per-residue (Å²): 104,56,57,55,53,25,52,49,38,28,74,76,67,72,42,89,52,55,44,66,57,52,53,50,50,41,45,75,74,52,32,43,82,33,66,54,47,80,37,66,66,71,51,69,70,57,50,52,53,49,52,54,50,49,66,72,53,65,85,61,77,61,89,83,60,83,87,85,84,89,85,86,90,66,94,69,70,93,75,75,70,44,79,30,76,52,57,89,73,36,69,36,76,35,68,80,88,59,83,81,82,87,118

Nearest PDB structures (foldseek):
  8ohs-assembly1_C  TM=2.945E-01  e=4.308E+00  Neurospora crassa

Sequence (103 aa):
MTKELAEKLLQQRGRHVSRWTVQRQLRRLGYRSTLPQGTPMLTQKHKDARVQWALKHQDDDWTRTVFTDETCYQLFRNTIRRWSKNPKGELKRIPKNRQKIMV